Protein AF-A0A2U1W9C6-F1 (afdb_monomer)

Structure (mmCIF, N/CA/C/O backbone):
data_AF-A0A2U1W9C6-F1
#
_entry.id   AF-A0A2U1W9C6-F1
#
loop_
_atom_site.group_PDB
_atom_site.id
_atom_site.type_symbol
_atom_site.label_atom_id
_atom_site.label_alt_id
_atom_site.label_comp_id
_atom_site.label_asym_id
_atom_site.label_entity_id
_atom_site.label_seq_id
_atom_site.pdbx_PDB_ins_code
_atom_site.Cartn_x
_atom_site.Cartn_y
_atom_site.Cartn_z
_atom_site.occupancy
_atom_site.B_iso_or_equiv
_atom_site.auth_seq_id
_atom_site.auth_comp_id
_atom_site.auth_asym_id
_atom_site.auth_atom_id
_atom_site.pdbx_PDB_model_num
ATOM 1 N N . MET A 1 1 ? -11.034 -4.029 11.932 1.00 81.75 1 MET A N 1
ATOM 2 C CA . MET A 1 1 ? -9.725 -3.623 12.489 1.00 81.75 1 MET A CA 1
ATOM 3 C C . MET A 1 1 ? -9.752 -2.126 12.727 1.00 81.75 1 MET A C 1
ATOM 5 O O . MET A 1 1 ? -10.319 -1.441 11.891 1.00 81.75 1 MET A O 1
ATOM 9 N N . ILE A 1 2 ? -9.205 -1.635 13.839 1.00 85.56 2 ILE A N 1
ATOM 10 C CA . ILE A 1 2 ? -9.213 -0.203 14.177 1.00 85.56 2 ILE A CA 1
ATOM 11 C C . ILE A 1 2 ? -7.786 0.336 14.014 1.00 85.56 2 ILE A C 1
ATOM 13 O O . ILE A 1 2 ? -6.863 -0.257 14.565 1.00 85.56 2 ILE A O 1
ATOM 17 N N . LEU A 1 3 ? -7.608 1.419 13.256 1.00 86.44 3 LEU A N 1
ATOM 18 C CA . LEU A 1 3 ? -6.314 2.061 12.995 1.00 86.44 3 LEU A CA 1
ATOM 19 C C . LEU A 1 3 ? -6.384 3.573 13.223 1.00 86.44 3 LEU A C 1
ATOM 21 O O . LEU A 1 3 ? -7.421 4.166 12.928 1.00 86.44 3 LEU A O 1
ATOM 25 N N . PRO A 1 4 ? -5.289 4.221 13.649 1.00 91.00 4 PRO A N 1
ATOM 26 C CA . PRO A 1 4 ? -5.179 5.672 13.577 1.00 91.00 4 PRO A CA 1
ATOM 27 C C . PRO A 1 4 ? -5.296 6.176 12.130 1.00 91.00 4 PRO A C 1
ATOM 29 O O . PRO A 1 4 ? -4.748 5.562 11.210 1.00 91.00 4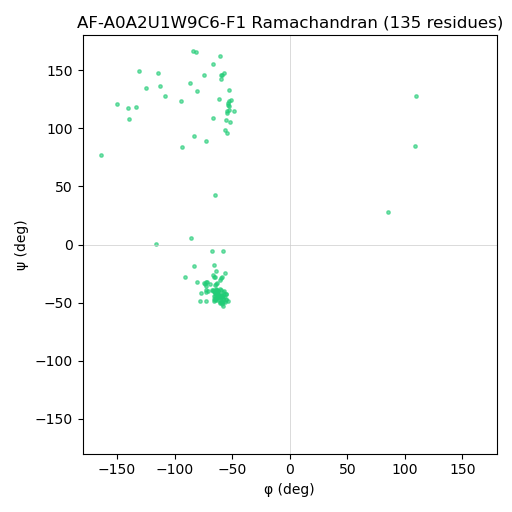 PRO A O 1
ATOM 32 N N . VAL A 1 5 ? -5.958 7.321 11.927 1.00 89.88 5 VAL A N 1
ATOM 33 C CA . VAL A 1 5 ? -6.112 7.955 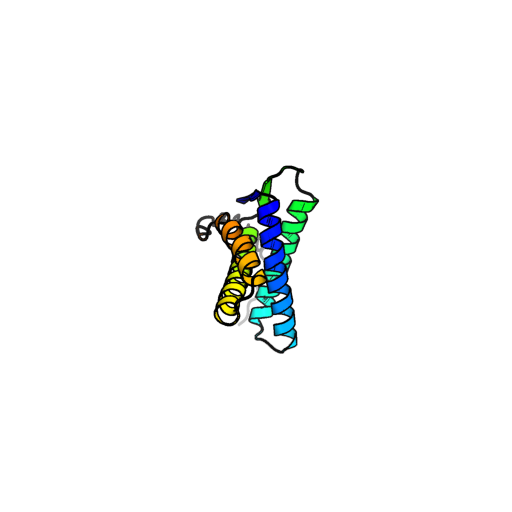10.597 1.00 89.88 5 VAL A CA 1
ATOM 34 C C . VAL A 1 5 ? -4.755 8.206 9.936 1.00 89.88 5 VAL A C 1
ATOM 36 O O . VAL A 1 5 ? -4.587 7.923 8.752 1.00 89.88 5 VAL A O 1
ATOM 39 N N . GLU A 1 6 ? -3.775 8.693 10.699 1.00 91.00 6 GLU A N 1
ATOM 40 C CA . GLU A 1 6 ? -2.420 8.969 10.204 1.00 91.00 6 GLU A CA 1
ATOM 41 C C . GLU A 1 6 ? -1.758 7.700 9.655 1.00 91.00 6 GLU A C 1
ATOM 43 O O . GLU A 1 6 ? -1.262 7.686 8.532 1.00 91.00 6 GLU A O 1
ATOM 48 N N . THR A 1 7 ? -1.852 6.597 10.401 1.00 92.38 7 THR A N 1
ATOM 49 C CA . THR A 1 7 ? -1.310 5.294 9.991 1.00 92.38 7 THR A CA 1
ATOM 50 C C . THR A 1 7 ? -1.963 4.795 8.708 1.00 92.38 7 THR A C 1
ATOM 52 O O . THR A 1 7 ? -1.271 4.344 7.795 1.00 92.38 7 THR A O 1
ATOM 55 N N . LEU A 1 8 ? -3.290 4.902 8.615 1.00 91.81 8 LEU A N 1
ATOM 56 C CA . LEU A 1 8 ? -4.013 4.527 7.406 1.00 91.81 8 LEU A CA 1
ATOM 57 C C . LEU A 1 8 ? -3.629 5.415 6.215 1.00 91.81 8 LEU A C 1
ATOM 59 O O . LEU A 1 8 ? -3.435 4.904 5.119 1.00 91.81 8 LEU A O 1
ATOM 63 N N . THR A 1 9 ? -3.467 6.718 6.434 1.00 92.62 9 THR A N 1
ATOM 64 C CA . THR A 1 9 ? -3.068 7.680 5.395 1.00 92.62 9 THR A CA 1
ATOM 65 C C . THR A 1 9 ? -1.678 7.366 4.849 1.00 92.62 9 THR A C 1
ATOM 67 O O . THR A 1 9 ? -1.481 7.369 3.634 1.00 92.62 9 THR A O 1
ATOM 70 N N . THR A 1 10 ? -0.719 7.045 5.723 1.00 94.81 10 THR A N 1
ATOM 71 C CA . THR A 1 10 ? 0.607 6.575 5.306 1.00 94.81 10 THR A CA 1
ATOM 72 C C . THR A 1 10 ? 0.479 5.318 4.451 1.00 94.81 10 THR A C 1
ATOM 74 O O . THR A 1 10 ? 0.961 5.303 3.324 1.00 94.81 10 THR A O 1
ATOM 77 N N . ILE A 1 11 ? -0.223 4.287 4.929 1.00 94.75 11 ILE A N 1
ATOM 78 C CA . ILE A 1 11 ? -0.378 3.020 4.195 1.00 94.75 11 ILE A CA 1
ATOM 79 C C . ILE A 1 11 ? -1.040 3.239 2.831 1.00 94.75 11 ILE A C 1
ATOM 81 O O . ILE A 1 11 ? -0.552 2.707 1.836 1.00 94.75 11 ILE A O 1
ATOM 85 N N . LEU A 1 12 ? -2.101 4.049 2.766 1.00 94.88 12 LEU A N 1
ATOM 86 C CA . LEU A 1 12 ? -2.790 4.377 1.517 1.00 94.88 12 LEU A CA 1
ATOM 87 C C . LEU A 1 12 ? -1.848 5.016 0.502 1.00 94.88 12 LEU A C 1
ATOM 89 O O . LEU A 1 12 ? -1.786 4.548 -0.629 1.00 94.88 12 LEU A O 1
ATOM 93 N N . ARG A 1 13 ? -1.042 5.997 0.921 1.00 95.19 13 ARG A N 1
ATOM 94 C CA . ARG A 1 13 ? -0.078 6.671 0.041 1.00 95.19 13 ARG A CA 1
ATOM 95 C C . ARG A 1 13 ? 0.874 5.686 -0.643 1.00 95.19 13 ARG A C 1
ATOM 97 O O . ARG A 1 13 ? 1.174 5.832 -1.825 1.00 95.19 13 ARG A O 1
ATOM 104 N N . TYR A 1 14 ? 1.374 4.690 0.088 1.00 95.50 14 TYR A N 1
ATOM 105 C CA . TYR A 1 14 ? 2.303 3.699 -0.465 1.00 95.50 14 TYR A CA 1
ATOM 106 C C . TYR A 1 14 ? 1.589 2.593 -1.252 1.00 95.50 14 TYR A C 1
ATOM 108 O O . TYR A 1 14 ? 2.115 2.124 -2.261 1.00 95.50 14 TYR A O 1
ATOM 116 N N . ALA A 1 15 ? 0.369 2.229 -0.861 1.00 93.69 15 ALA A N 1
ATOM 117 C CA . ALA A 1 15 ? -0.472 1.310 -1.617 1.00 93.69 15 ALA A CA 1
ATOM 118 C C . ALA A 1 15 ? -0.867 1.904 -2.990 1.00 93.69 15 ALA A C 1
ATOM 120 O O . ALA A 1 15 ? -0.789 1.220 -4.005 1.00 93.69 15 ALA A O 1
ATOM 121 N N . GLU A 1 16 ? -1.187 3.198 -3.063 1.00 94.12 16 GLU A N 1
ATOM 122 C CA . GLU A 1 16 ? -1.476 3.913 -4.319 1.00 94.12 16 GLU A CA 1
ATOM 123 C C . GLU A 1 16 ? -0.266 3.975 -5.268 1.00 94.12 16 GLU A C 1
ATOM 125 O O . GLU A 1 16 ? -0.418 3.897 -6.493 1.00 94.12 16 GLU A O 1
ATOM 130 N N . ARG A 1 17 ? 0.955 4.064 -4.721 1.00 95.00 17 ARG A N 1
ATOM 131 C CA . ARG A 1 17 ? 2.192 3.967 -5.514 1.00 95.00 17 ARG A CA 1
ATOM 132 C C . ARG A 1 17 ? 2.357 2.581 -6.132 1.00 95.00 17 ARG A C 1
ATOM 134 O O . ARG A 1 17 ? 2.731 2.492 -7.301 1.00 95.00 17 ARG A O 1
ATOM 141 N N . GLU A 1 18 ? 2.063 1.517 -5.382 1.00 93.88 18 GLU A N 1
ATOM 142 C CA . GLU A 1 18 ? 2.074 0.154 -5.930 1.00 93.88 18 GLU A CA 1
ATOM 143 C C . GLU A 1 18 ? 1.004 -0.017 -7.004 1.00 93.88 18 GLU A C 1
ATOM 145 O O . GLU A 1 18 ? 1.323 -0.511 -8.080 1.00 93.88 18 GLU A O 1
ATOM 150 N N . HIS A 1 19 ? -0.211 0.492 -6.788 1.00 93.81 19 HIS A N 1
ATOM 151 C CA . HIS A 1 19 ? -1.259 0.475 -7.809 1.00 93.81 19 HIS A CA 1
ATOM 152 C C . HIS A 1 19 ? -0.808 1.155 -9.107 1.00 93.81 19 HIS A C 1
ATOM 154 O O . HIS A 1 19 ? -0.915 0.577 -10.185 1.00 93.81 19 HIS A O 1
ATOM 160 N N . SER A 1 20 ? -0.250 2.365 -9.006 1.00 93.44 20 SER A N 1
ATOM 161 C CA . SER A 1 20 ? 0.233 3.116 -10.172 1.00 93.44 20 SER A CA 1
ATOM 162 C C . SER A 1 20 ? 1.294 2.333 -10.948 1.00 93.44 20 SER A C 1
ATOM 164 O O . SER A 1 20 ? 1.252 2.281 -12.174 1.00 93.44 20 SER A O 1
ATOM 166 N N . ARG A 1 21 ? 2.209 1.651 -10.245 1.00 92.12 21 ARG A N 1
ATOM 167 C CA . ARG A 1 21 ? 3.187 0.769 -10.893 1.00 92.12 21 ARG A CA 1
ATOM 168 C C . ARG A 1 21 ? 2.540 -0.437 -11.548 1.00 92.12 21 ARG A C 1
ATOM 170 O O . ARG A 1 21 ? 2.922 -0.765 -12.662 1.00 92.12 21 ARG A O 1
ATOM 177 N N . MET A 1 22 ? 1.592 -1.097 -10.888 1.00 91.69 22 MET A N 1
ATOM 178 C CA . MET A 1 22 ? 0.890 -2.238 -11.478 1.00 91.69 22 MET A CA 1
ATOM 179 C C . MET A 1 22 ? 0.218 -1.859 -12.792 1.00 91.69 22 MET A C 1
ATOM 181 O O . MET A 1 22 ? 0.349 -2.594 -13.766 1.00 91.69 22 MET A O 1
ATOM 185 N N . VAL A 1 23 ? -0.418 -0.686 -12.842 1.00 91.69 23 VAL A N 1
ATOM 186 C CA . VAL A 1 23 ? -1.004 -0.144 -14.073 1.00 91.69 23 VAL A CA 1
ATOM 187 C C . VAL A 1 23 ? 0.066 0.038 -15.147 1.00 91.69 23 VAL A C 1
ATOM 189 O O . VAL A 1 23 ? -0.091 -0.493 -16.240 1.00 91.69 23 VAL A O 1
ATOM 192 N N . THR A 1 24 ? 1.199 0.673 -14.829 1.00 93.44 24 THR A N 1
ATOM 193 C CA . THR A 1 24 ? 2.317 0.794 -15.783 1.00 93.44 24 THR A CA 1
ATOM 194 C C . THR A 1 24 ? 2.813 -0.569 -16.271 1.00 93.44 24 THR A C 1
ATOM 196 O O . THR A 1 24 ? 3.118 -0.739 -17.444 1.00 93.44 24 THR A O 1
ATOM 199 N N . TRP A 1 25 ? 2.899 -1.571 -15.397 1.00 91.00 25 TRP A N 1
ATOM 200 C CA . TRP A 1 25 ? 3.361 -2.905 -15.782 1.00 91.00 25 TRP A CA 1
ATOM 201 C C . TRP A 1 25 ? 2.362 -3.590 -16.718 1.00 91.00 25 TRP A C 1
ATOM 203 O O . TRP A 1 25 ? 2.775 -4.221 -17.688 1.00 91.00 25 TRP A O 1
ATOM 213 N N . LEU A 1 26 ? 1.061 -3.428 -16.473 1.00 92.25 26 LEU A N 1
ATOM 214 C CA . LEU A 1 26 ? 0.005 -3.913 -17.363 1.00 92.25 26 LEU A CA 1
ATOM 215 C C . LEU A 1 26 ? 0.061 -3.235 -18.735 1.00 92.25 26 LEU A C 1
ATOM 217 O O . LEU A 1 26 ? -0.037 -3.920 -19.750 1.00 92.25 26 LEU A O 1
ATOM 221 N N . GLU A 1 27 ? 0.294 -1.922 -18.779 1.00 93.69 27 GLU A N 1
ATOM 222 C CA . GLU A 1 27 ? 0.500 -1.175 -20.029 1.00 93.69 27 GLU A CA 1
ATOM 223 C C . GLU A 1 27 ? 1.720 -1.684 -20.817 1.00 93.69 27 GLU A C 1
ATOM 225 O O . GLU A 1 27 ? 1.718 -1.665 -22.046 1.00 93.69 27 GLU A O 1
ATOM 230 N N . LEU A 1 28 ? 2.740 -2.195 -20.120 1.00 95.19 28 LEU A N 1
ATOM 231 C CA . LEU A 1 28 ? 3.933 -2.811 -20.708 1.00 95.19 28 LEU A CA 1
ATOM 232 C C . LEU A 1 28 ? 3.762 -4.307 -21.044 1.00 95.19 28 LEU A C 1
ATOM 234 O O . LEU A 1 28 ? 4.726 -4.948 -21.463 1.00 95.19 28 LEU A O 1
ATOM 238 N N . GLY A 1 29 ? 2.561 -4.871 -20.885 1.00 92.44 29 GLY A N 1
ATOM 239 C CA . GLY A 1 29 ? 2.261 -6.263 -21.232 1.00 92.44 29 GLY A CA 1
ATOM 240 C C . GLY A 1 29 ? 2.597 -7.281 -20.140 1.00 92.44 29 GLY A C 1
ATOM 241 O O . GLY A 1 29 ? 2.899 -8.435 -20.450 1.00 92.44 29 GLY A O 1
ATOM 242 N N . ALA A 1 30 ? 2.571 -6.879 -18.865 1.00 90.56 30 ALA A N 1
ATOM 243 C CA . ALA A 1 30 ? 2.699 -7.812 -17.748 1.00 90.56 30 ALA A CA 1
ATOM 244 C C . ALA A 1 30 ? 1.577 -8.865 -17.727 1.00 90.56 30 ALA A C 1
ATOM 246 O O . ALA A 1 30 ? 0.515 -8.713 -18.331 1.00 90.56 30 ALA A O 1
ATOM 247 N N . HIS A 1 31 ? 1.829 -9.948 -16.991 1.00 90.88 31 HIS A N 1
ATOM 248 C CA . HIS A 1 31 ? 0.902 -11.067 -16.844 1.00 90.88 31 HIS A CA 1
ATOM 249 C C . HIS A 1 31 ? -0.455 -10.632 -16.260 1.00 90.88 31 HIS A C 1
ATOM 251 O O . HIS A 1 31 ? -0.512 -9.780 -15.372 1.00 90.88 31 HIS A O 1
ATOM 257 N N . GLU A 1 32 ? -1.540 -11.282 -16.690 1.00 86.19 32 GLU A N 1
ATOM 258 C CA . GLU A 1 32 ? -2.928 -10.948 -16.320 1.00 86.19 32 GLU A CA 1
ATOM 259 C C . GLU A 1 32 ? -3.205 -10.947 -14.808 1.00 86.19 32 GLU A C 1
ATOM 261 O O . GLU A 1 32 ? -4.083 -10.234 -14.331 1.00 86.19 32 GLU A O 1
ATOM 266 N N . SER A 1 33 ? -2.413 -11.682 -14.025 1.00 86.00 33 SER A N 1
ATOM 267 C CA . SER A 1 33 ? -2.504 -11.683 -12.559 1.00 86.00 33 SER A CA 1
ATOM 268 C C . SER A 1 33 ? -2.299 -10.292 -11.948 1.00 86.00 33 SER A C 1
ATOM 270 O O . SER A 1 33 ? -2.881 -9.995 -10.910 1.00 86.00 33 SER A O 1
ATOM 272 N N . TYR A 1 34 ? -1.538 -9.410 -12.608 1.00 85.19 34 TYR A N 1
ATOM 273 C CA . TYR A 1 34 ? -1.392 -8.015 -12.182 1.00 85.19 34 TYR A CA 1
ATOM 274 C C . TYR A 1 34 ? -2.700 -7.221 -12.322 1.00 85.19 34 TYR A C 1
ATOM 276 O O . TYR A 1 34 ? -2.902 -6.266 -11.578 1.00 85.19 34 TYR A O 1
ATOM 284 N N . ALA A 1 35 ? -3.599 -7.604 -13.237 1.00 87.88 35 ALA A N 1
ATOM 285 C CA . ALA A 1 35 ? -4.882 -6.929 -13.429 1.00 87.88 35 ALA A CA 1
ATOM 286 C C . ALA A 1 35 ? -5.849 -7.242 -12.282 1.00 87.88 35 ALA A C 1
ATOM 288 O O . ALA A 1 35 ? -6.542 -6.345 -11.795 1.00 87.88 35 ALA A O 1
ATOM 289 N N . GLN A 1 36 ? -5.851 -8.493 -11.811 1.00 91.12 36 GLN A N 1
ATOM 290 C CA . GLN A 1 36 ? -6.611 -8.881 -10.625 1.00 91.12 36 GLN A CA 1
ATOM 291 C C . GLN A 1 36 ? -6.061 -8.184 -9.376 1.00 91.12 36 GLN A C 1
ATOM 293 O O . GLN A 1 36 ? -6.824 -7.537 -8.663 1.00 91.12 36 GLN A O 1
ATOM 298 N N . ASP A 1 37 ? -4.741 -8.219 -9.170 1.00 91.75 37 ASP A N 1
ATOM 299 C CA . ASP A 1 37 ? -4.096 -7.536 -8.046 1.00 91.75 37 ASP A CA 1
ATOM 300 C C . ASP A 1 37 ? -4.399 -6.024 -8.036 1.00 91.75 37 ASP A C 1
ATOM 302 O O . ASP A 1 37 ? -4.746 -5.463 -6.994 1.00 91.75 37 ASP A O 1
ATOM 306 N N . ALA A 1 38 ? -4.311 -5.358 -9.195 1.00 91.81 38 ALA A N 1
ATOM 307 C CA . ALA A 1 38 ? -4.624 -3.936 -9.326 1.00 91.81 38 ALA A CA 1
ATOM 308 C C . ALA A 1 38 ? -6.100 -3.648 -9.005 1.00 91.81 38 ALA A C 1
ATOM 310 O O . ALA A 1 38 ? -6.409 -2.669 -8.321 1.00 91.81 38 ALA A O 1
ATOM 311 N N . THR A 1 39 ? -7.006 -4.530 -9.436 1.00 93.81 39 THR A N 1
ATOM 312 C CA . THR A 1 39 ? -8.441 -4.431 -9.140 1.00 93.81 39 THR A CA 1
ATOM 313 C C . THR A 1 39 ? -8.715 -4.586 -7.642 1.00 93.81 39 THR A C 1
ATOM 315 O O . THR A 1 39 ? -9.428 -3.776 -7.047 1.00 93.81 39 THR A O 1
ATOM 318 N N . ASP A 1 40 ? -8.115 -5.582 -6.995 1.00 92.62 40 ASP A N 1
ATOM 319 C CA . ASP A 1 40 ? -8.288 -5.805 -5.558 1.00 92.62 40 ASP A CA 1
ATOM 320 C C . ASP A 1 40 ? -7.727 -4.635 -4.739 1.00 92.62 40 ASP A C 1
ATOM 322 O O . ASP A 1 40 ? -8.343 -4.179 -3.767 1.00 92.62 40 ASP A O 1
ATOM 326 N N . LEU A 1 41 ? -6.588 -4.091 -5.170 1.00 94.81 41 LEU A N 1
ATOM 327 C CA . LEU A 1 41 ? -5.967 -2.926 -4.561 1.00 94.81 41 LEU A CA 1
ATOM 328 C C . LEU A 1 41 ? -6.828 -1.663 -4.703 1.00 94.81 41 LEU A C 1
ATOM 330 O O . LEU A 1 41 ? -7.063 -0.985 -3.701 1.00 94.81 41 LEU A O 1
ATOM 334 N N . VAL A 1 42 ? -7.353 -1.350 -5.894 1.00 95.56 42 VAL A N 1
ATOM 335 C CA . VAL A 1 42 ? -8.176 -0.140 -6.081 1.00 95.56 42 VAL A CA 1
ATOM 336 C C . VAL A 1 42 ? -9.483 -0.208 -5.290 1.00 95.56 42 VAL A C 1
ATOM 338 O O . VAL A 1 42 ? -9.924 0.801 -4.729 1.00 95.56 42 VAL A O 1
ATOM 341 N N . VAL A 1 43 ? -10.080 -1.399 -5.162 1.00 95.62 43 VAL A N 1
ATOM 342 C CA . VAL A 1 43 ? -11.257 -1.617 -4.309 1.00 95.62 43 VAL A CA 1
ATOM 343 C C . VAL A 1 43 ? -10.910 -1.346 -2.845 1.00 95.62 43 VAL A C 1
ATOM 345 O O . VAL A 1 43 ? -11.650 -0.628 -2.165 1.00 95.62 43 VAL A O 1
ATOM 348 N N . ALA A 1 44 ? -9.777 -1.861 -2.360 1.00 94.38 44 ALA A N 1
ATOM 349 C CA . ALA A 1 44 ? -9.348 -1.660 -0.981 1.00 94.38 44 ALA A CA 1
ATOM 350 C C . ALA A 1 44 ? -9.032 -0.185 -0.668 1.00 94.38 44 ALA A C 1
ATOM 352 O O . ALA A 1 44 ? -9.491 0.331 0.355 1.00 94.38 44 ALA A O 1
ATOM 353 N N . VAL A 1 45 ? -8.322 0.509 -1.567 1.00 95.06 45 VAL A N 1
ATOM 354 C CA . VAL A 1 45 ? -8.049 1.955 -1.468 1.00 95.06 45 VAL A CA 1
ATOM 355 C C . VAL A 1 45 ? -9.360 2.735 -1.421 1.00 95.06 45 VAL A C 1
ATOM 357 O O . VAL A 1 45 ? -9.579 3.519 -0.502 1.00 95.06 45 VAL A O 1
ATOM 360 N N . THR A 1 46 ? -10.286 2.463 -2.343 1.00 94.31 46 THR A N 1
ATOM 361 C CA . THR A 1 46 ? -11.582 3.156 -2.402 1.00 94.31 46 THR A CA 1
ATOM 362 C C . THR A 1 46 ? -12.377 2.995 -1.106 1.00 94.31 46 THR A C 1
ATOM 364 O O . THR A 1 46 ? -12.946 3.963 -0.596 1.00 94.31 46 THR A O 1
ATOM 367 N N . GLN A 1 47 ? -12.422 1.781 -0.552 1.00 92.94 47 GLN A N 1
ATOM 368 C CA . GLN A 1 47 ? -13.118 1.513 0.706 1.00 92.94 47 GLN A CA 1
ATOM 369 C C . GLN A 1 47 ? -12.481 2.261 1.879 1.00 92.94 47 GLN A C 1
ATOM 371 O O . GLN A 1 47 ? -13.193 2.910 2.642 1.00 92.94 47 GLN A O 1
ATOM 376 N N . ALA A 1 48 ? -11.156 2.214 2.003 1.00 90.94 48 ALA A N 1
ATOM 377 C CA . ALA A 1 48 ? -10.444 2.885 3.082 1.00 90.94 48 ALA A CA 1
ATOM 378 C C . ALA A 1 48 ? -10.528 4.416 2.989 1.00 90.94 48 ALA A C 1
ATOM 380 O O . ALA A 1 48 ? -10.773 5.067 4.004 1.00 90.94 48 ALA A O 1
ATOM 381 N N . THR A 1 49 ? -10.431 4.991 1.789 1.00 91.62 49 THR A N 1
ATOM 382 C CA . THR A 1 49 ? -10.633 6.430 1.570 1.00 91.62 49 THR A CA 1
ATOM 383 C C . THR A 1 49 ? -12.048 6.846 1.958 1.00 91.62 49 THR A C 1
ATOM 385 O O . THR A 1 49 ? -12.218 7.810 2.700 1.00 91.62 49 THR A O 1
ATOM 388 N N . ARG A 1 50 ? -13.078 6.078 1.570 1.00 89.69 50 ARG A N 1
ATOM 389 C CA . ARG A 1 50 ? -14.458 6.334 2.022 1.00 89.69 50 ARG A CA 1
ATOM 390 C C . ARG A 1 50 ? -14.592 6.270 3.541 1.00 89.69 50 ARG A C 1
ATOM 392 O O . ARG A 1 50 ? -15.307 7.093 4.107 1.00 89.69 50 ARG A O 1
ATOM 399 N N . SER A 1 51 ? -13.911 5.333 4.201 1.00 86.94 51 SER A N 1
ATOM 400 C CA . SER A 1 51 ? -13.899 5.252 5.664 1.00 86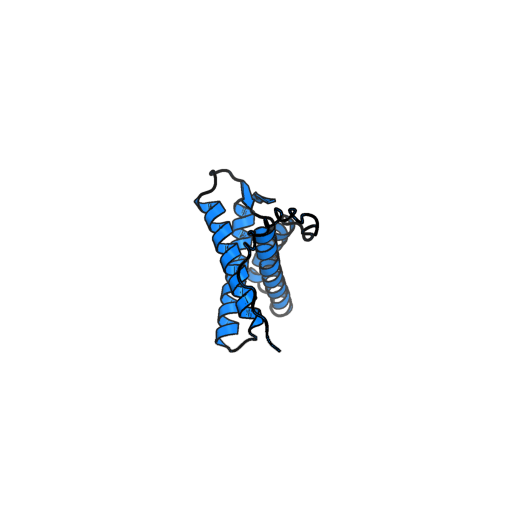.94 51 SER A CA 1
ATOM 401 C C . SER A 1 51 ? -13.267 6.483 6.318 1.00 86.94 51 SER A C 1
ATOM 403 O O . SER A 1 51 ? -13.733 6.879 7.380 1.00 86.94 51 SER A O 1
ATOM 405 N N . ILE A 1 52 ? -12.270 7.116 5.691 1.00 85.12 52 ILE A N 1
ATOM 406 C CA . ILE A 1 52 ? -11.695 8.387 6.160 1.00 85.12 52 ILE A CA 1
ATOM 407 C C . ILE A 1 52 ? -12.666 9.548 5.914 1.00 85.12 52 ILE A C 1
ATOM 409 O O . ILE A 1 52 ? -12.923 10.335 6.819 1.00 85.12 52 ILE A O 1
ATOM 413 N N . THR A 1 53 ? -13.217 9.664 4.703 1.00 84.75 53 THR A N 1
ATOM 414 C CA . THR A 1 53 ? -14.033 10.822 4.299 1.00 84.75 53 THR A CA 1
ATOM 415 C C . THR A 1 53 ? -15.414 10.848 4.955 1.00 84.75 53 THR A C 1
ATOM 417 O O . THR A 1 53 ? -15.931 11.921 5.254 1.00 84.75 53 THR A O 1
ATOM 420 N N . HIS A 1 54 ? -16.029 9.682 5.162 1.00 79.06 54 HIS A N 1
ATOM 421 C CA . HIS A 1 54 ? -17.405 9.558 5.658 1.00 79.06 54 HIS A CA 1
ATOM 422 C C . HIS A 1 54 ? -17.503 8.876 7.027 1.00 79.06 54 HIS A C 1
ATOM 424 O O . HIS A 1 54 ? -18.607 8.690 7.542 1.00 79.06 54 HIS A O 1
ATOM 430 N N . GLY A 1 55 ? -16.374 8.476 7.616 1.00 69.50 55 GLY A N 1
ATOM 431 C CA . GLY A 1 55 ? -16.340 7.942 8.972 1.00 69.50 55 GLY A CA 1
ATOM 432 C C . GLY A 1 55 ? -16.712 9.002 10.008 1.00 69.50 55 GLY A C 1
ATOM 433 O O . GLY A 1 55 ? -16.540 10.200 9.789 1.00 69.50 55 GLY A O 1
ATOM 434 N N . SER A 1 56 ? -17.206 8.563 11.169 1.00 60.44 56 SER A N 1
ATOM 435 C CA . SER A 1 56 ? -17.315 9.434 12.344 1.00 60.44 56 SER A CA 1
ATOM 436 C C . SER A 1 56 ? -15.941 10.056 12.601 1.00 60.44 56 SER A C 1
ATOM 438 O O . SER A 1 56 ? -14.993 9.291 12.760 1.00 60.44 56 SER A O 1
ATOM 440 N N . GLY A 1 57 ? -15.834 11.391 12.603 1.00 59.97 57 GLY A N 1
ATOM 441 C CA . GLY A 1 57 ? -14.585 12.177 12.581 1.00 59.97 57 GLY A CA 1
ATOM 442 C C . GLY A 1 57 ? -13.660 12.052 13.802 1.00 59.97 57 GLY A C 1
ATOM 443 O O . GLY A 1 57 ? -13.150 13.050 14.300 1.00 59.97 57 GLY A O 1
ATOM 444 N N . GLY A 1 58 ? -13.465 10.841 14.316 1.00 68.50 58 GLY A N 1
ATOM 445 C CA . GLY A 1 58 ? -12.487 10.508 15.336 1.00 68.50 58 GLY A CA 1
ATOM 446 C C . GLY A 1 58 ? -11.107 10.242 14.740 1.00 68.5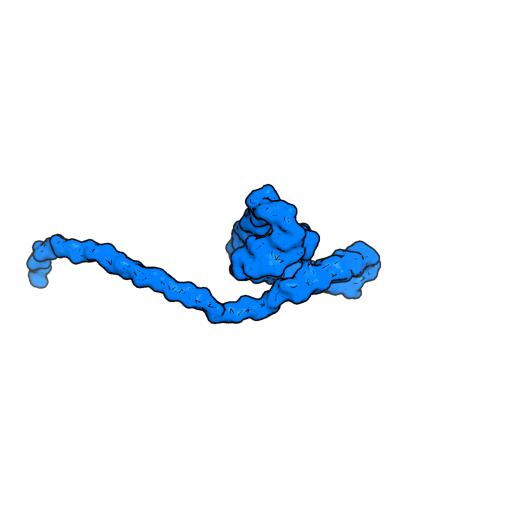0 58 GLY A C 1
ATOM 447 O O . GLY A 1 58 ? -10.940 10.011 13.545 1.00 68.50 58 GLY A O 1
ATOM 448 N N . SER A 1 59 ? -10.103 10.213 15.611 1.00 81.12 59 SER A N 1
ATOM 449 C CA . SER A 1 59 ? -8.711 9.888 15.271 1.00 81.12 59 SER A CA 1
ATOM 450 C C . SER A 1 59 ? -8.491 8.428 14.849 1.00 81.12 59 SER A C 1
ATOM 452 O O . SER A 1 59 ? -7.386 8.078 14.432 1.00 81.12 59 SER A O 1
ATOM 454 N N . MET A 1 60 ? -9.525 7.583 14.936 1.00 86.62 60 MET A N 1
ATOM 455 C CA . MET A 1 60 ? -9.475 6.144 14.687 1.00 86.62 60 MET A CA 1
ATOM 456 C C . MET A 1 60 ? -10.508 5.732 13.631 1.00 86.62 60 MET A C 1
ATOM 458 O O . MET A 1 60 ? -11.679 6.096 13.725 1.00 86.62 60 MET A O 1
ATOM 462 N N . ILE A 1 61 ? -10.090 4.906 12.673 1.00 86.44 61 ILE A N 1
ATOM 463 C CA . ILE A 1 61 ? -10.918 4.370 11.590 1.00 86.44 61 ILE A CA 1
ATOM 464 C C . ILE A 1 61 ? -11.085 2.868 11.761 1.00 86.44 61 ILE A C 1
ATOM 466 O O . ILE A 1 61 ? -10.120 2.145 12.011 1.00 86.44 61 ILE A O 1
ATOM 470 N N . THR A 1 62 ? -12.312 2.388 11.568 1.00 86.75 62 THR A N 1
ATOM 471 C CA . THR A 1 62 ? -12.589 0.953 11.480 1.00 86.75 62 THR A CA 1
ATOM 472 C C . THR A 1 62 ? -12.602 0.513 10.020 1.00 86.75 62 THR A C 1
ATOM 474 O O . THR A 1 62 ? -13.382 1.030 9.226 1.00 86.75 62 THR A O 1
ATOM 477 N N . LEU A 1 63 ? -11.769 -0.471 9.679 1.00 87.19 63 LEU A N 1
ATOM 478 C CA . LEU A 1 63 ? -11.709 -1.099 8.358 1.00 87.19 63 LEU A CA 1
ATOM 479 C C . LEU A 1 63 ? -12.129 -2.574 8.409 1.00 87.19 63 LEU A C 1
ATOM 481 O O . LEU A 1 63 ? -11.826 -3.262 9.399 1.00 87.19 63 LEU A O 1
ATOM 485 N N . PRO A 1 64 ? -12.751 -3.103 7.341 1.00 89.44 64 PRO A N 1
ATOM 486 C CA . PRO A 1 64 ? -12.902 -4.541 7.157 1.00 89.44 64 PRO A CA 1
ATOM 487 C C . PRO A 1 64 ? -11.540 -5.251 7.160 1.00 89.44 64 PRO A C 1
ATOM 489 O O . PRO A 1 64 ? -10.530 -4.695 6.724 1.00 89.44 64 PRO A O 1
ATOM 492 N N . ALA A 1 65 ? -11.505 -6.490 7.657 1.00 86.94 65 ALA A N 1
ATOM 493 C CA . ALA A 1 65 ? -10.259 -7.249 7.794 1.00 86.94 65 ALA A CA 1
ATOM 494 C C . ALA A 1 65 ? -9.574 -7.496 6.439 1.00 86.94 65 ALA A C 1
ATOM 496 O O . ALA A 1 65 ? -8.365 -7.315 6.328 1.00 86.94 65 ALA A O 1
ATOM 497 N N . LEU A 1 66 ? -10.351 -7.842 5.407 1.00 89.12 66 LEU A N 1
ATOM 498 C CA . LEU A 1 66 ? -9.826 -8.064 4.061 1.00 89.12 66 LEU A CA 1
ATOM 499 C C . LEU A 1 66 ? -9.213 -6.783 3.480 1.00 89.12 66 LEU A C 1
ATOM 501 O O . LEU A 1 66 ? -8.065 -6.810 3.064 1.00 89.12 66 LEU A O 1
ATOM 505 N N . THR A 1 67 ? -9.916 -5.647 3.559 1.00 92.25 67 THR A N 1
ATOM 506 C CA . THR A 1 67 ? -9.413 -4.329 3.126 1.00 92.25 67 THR A CA 1
ATOM 507 C C . THR A 1 67 ? -8.074 -3.996 3.781 1.00 92.25 67 THR A C 1
ATOM 509 O O . THR A 1 67 ? -7.114 -3.632 3.108 1.00 92.25 67 THR A O 1
ATOM 512 N N . ALA A 1 68 ? -7.991 -4.166 5.102 1.00 91.00 68 ALA A N 1
ATOM 513 C CA . ALA A 1 68 ? -6.771 -3.942 5.866 1.00 91.00 68 ALA A CA 1
ATOM 514 C C . ALA A 1 68 ? -5.606 -4.836 5.410 1.00 91.00 68 ALA A C 1
ATOM 516 O O . ALA A 1 68 ? -4.476 -4.367 5.283 1.00 91.00 68 ALA A O 1
ATOM 517 N N . ALA A 1 69 ? -5.874 -6.116 5.160 1.00 91.06 69 ALA A N 1
ATOM 518 C CA . ALA A 1 69 ? -4.859 -7.061 4.720 1.00 91.06 69 ALA A CA 1
ATOM 519 C C . ALA A 1 69 ? -4.393 -6.806 3.286 1.00 91.06 69 ALA A C 1
ATOM 521 O O . ALA A 1 69 ? -3.195 -6.879 3.028 1.00 91.06 69 ALA A O 1
ATOM 522 N N . THR A 1 70 ? -5.307 -6.457 2.379 1.00 93.31 70 THR A N 1
ATOM 523 C CA . THR A 1 70 ? -4.977 -6.079 1.002 1.00 93.31 70 THR A CA 1
ATOM 524 C C . THR A 1 70 ? -4.072 -4.850 0.989 1.00 93.31 70 THR A C 1
ATOM 526 O O . THR A 1 70 ? -3.003 -4.878 0.383 1.00 93.31 70 THR A O 1
ATOM 529 N N . LEU A 1 71 ? -4.437 -3.798 1.732 1.00 94.44 71 LEU A N 1
ATOM 530 C CA . LEU A 1 71 ? -3.610 -2.595 1.856 1.00 94.44 71 LEU A CA 1
ATOM 531 C C . LEU A 1 71 ? -2.231 -2.909 2.429 1.00 94.44 71 LEU A C 1
ATOM 533 O O . LEU A 1 71 ? -1.229 -2.432 1.901 1.00 94.44 71 LEU A O 1
ATOM 537 N N . ARG A 1 72 ? -2.169 -3.743 3.473 1.00 93.25 72 ARG A N 1
ATOM 538 C CA . ARG A 1 72 ? -0.895 -4.200 4.021 1.00 93.25 72 ARG A CA 1
ATOM 539 C C . ARG A 1 72 ? -0.060 -4.921 2.969 1.00 93.25 72 ARG A C 1
ATOM 541 O O . ARG A 1 72 ? 1.102 -4.581 2.823 1.00 9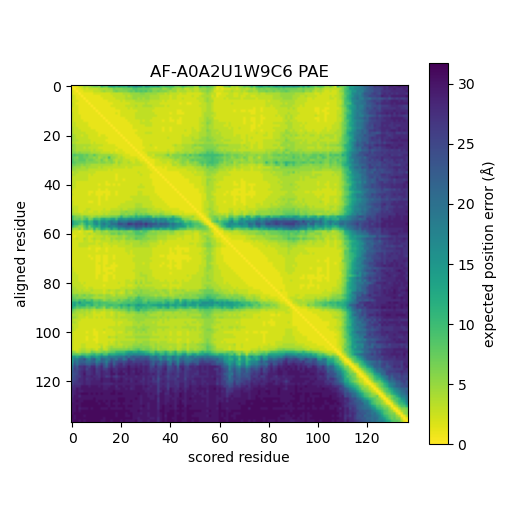3.25 72 ARG A O 1
ATOM 548 N N . TYR A 1 73 ? -0.624 -5.904 2.273 1.00 93.06 73 TYR A N 1
ATOM 549 C CA . TYR A 1 73 ? 0.101 -6.727 1.306 1.00 93.06 73 TYR A CA 1
ATOM 550 C C . TYR A 1 73 ? 0.785 -5.872 0.230 1.00 93.06 73 TYR A C 1
ATOM 552 O O . TYR A 1 73 ? 1.981 -6.024 -0.021 1.00 93.06 73 TYR A O 1
ATOM 560 N N . PHE A 1 74 ? 0.059 -4.920 -0.359 1.00 94.56 74 PHE A N 1
ATOM 561 C CA . PHE A 1 74 ? 0.611 -4.057 -1.406 1.00 94.56 74 PHE A CA 1
ATOM 562 C C . PHE A 1 74 ? 1.561 -2.986 -0.869 1.00 94.56 74 PHE A C 1
ATOM 564 O O . PHE A 1 74 ? 2.561 -2.666 -1.511 1.00 94.56 74 PHE A O 1
ATOM 571 N N . ALA A 1 75 ? 1.317 -2.474 0.334 1.00 94.12 75 ALA A N 1
ATOM 572 C CA . ALA A 1 75 ? 2.251 -1.562 0.979 1.00 94.12 75 ALA A CA 1
ATOM 573 C C . ALA A 1 75 ? 3.537 -2.277 1.460 1.00 94.12 75 ALA A C 1
ATOM 575 O O . ALA A 1 75 ? 4.613 -1.694 1.370 1.00 94.12 75 ALA A O 1
ATOM 576 N N . ASP A 1 76 ? 3.476 -3.549 1.876 1.00 94.25 76 ASP A N 1
ATOM 577 C CA . ASP A 1 76 ? 4.652 -4.394 2.152 1.00 94.25 76 ASP A CA 1
ATOM 578 C C . ASP A 1 76 ? 5.474 -4.627 0.863 1.00 94.25 76 ASP A C 1
ATOM 580 O O . ASP A 1 76 ? 6.705 -4.583 0.901 1.00 94.25 76 ASP A O 1
ATOM 584 N N . ARG A 1 77 ? 4.825 -4.802 -0.302 1.00 93.69 77 ARG A N 1
ATOM 585 C CA . ARG A 1 77 ? 5.515 -4.859 -1.611 1.00 93.69 77 ARG A CA 1
ATOM 586 C C . ARG A 1 77 ? 6.227 -3.550 -1.941 1.00 93.69 77 ARG A C 1
ATOM 588 O O . ARG A 1 77 ? 7.371 -3.573 -2.397 1.00 93.69 77 ARG A O 1
ATOM 595 N N . GLU A 1 78 ? 5.589 -2.413 -1.670 1.00 95.31 78 GLU A N 1
ATOM 596 C CA . GLU A 1 78 ? 6.233 -1.111 -1.852 1.00 95.31 78 GLU A CA 1
ATOM 597 C C . GLU A 1 78 ? 7.419 -0.917 -0.897 1.00 95.31 78 GLU A C 1
ATOM 599 O O . GLU A 1 78 ? 8.486 -0.471 -1.318 1.00 95.31 78 GLU A O 1
ATOM 604 N N . LEU A 1 79 ? 7.286 -1.332 0.366 1.00 94.75 79 LEU A N 1
ATOM 605 C CA . LEU A 1 79 ? 8.396 -1.329 1.316 1.00 94.75 79 LEU A CA 1
ATOM 606 C C . LEU A 1 79 ? 9.563 -2.190 0.815 1.00 94.75 79 LEU A C 1
ATOM 608 O O . LEU A 1 79 ? 10.710 -1.752 0.868 1.00 94.75 79 LEU A O 1
ATOM 612 N N . ALA A 1 80 ? 9.287 -3.391 0.299 1.00 93.94 80 ALA A N 1
ATOM 613 C CA . ALA A 1 80 ? 10.314 -4.274 -0.248 1.00 93.94 80 ALA A CA 1
ATOM 614 C C . ALA A 1 80 ? 11.055 -3.633 -1.432 1.00 93.94 80 ALA A C 1
ATOM 616 O O . ALA A 1 80 ? 12.275 -3.761 -1.530 1.00 93.94 80 ALA A O 1
ATOM 617 N N . ARG A 1 81 ? 10.350 -2.888 -2.294 1.00 93.75 81 ARG A N 1
ATOM 618 C CA . ARG A 1 81 ? 10.975 -2.120 -3.379 1.00 93.75 81 ARG A CA 1
ATOM 619 C C . ARG A 1 81 ? 11.853 -0.990 -2.843 1.00 93.75 81 ARG A C 1
ATOM 621 O O . ARG A 1 81 ? 12.975 -0.843 -3.314 1.00 93.75 81 ARG A O 1
ATOM 628 N N . ILE A 1 82 ? 11.363 -0.203 -1.883 1.00 94.38 82 ILE A N 1
ATOM 629 C CA . ILE A 1 82 ? 12.123 0.900 -1.269 1.00 94.38 82 ILE A CA 1
ATOM 630 C C . ILE A 1 82 ? 13.415 0.366 -0.642 1.00 94.38 82 ILE A C 1
ATOM 632 O O . ILE A 1 82 ? 14.491 0.874 -0.947 1.00 94.38 82 ILE A O 1
ATOM 636 N N . VAL A 1 83 ? 13.313 -0.700 0.159 1.00 93.69 83 VAL A N 1
ATOM 637 C CA . VAL A 1 83 ? 14.459 -1.378 0.787 1.00 93.69 83 VAL A CA 1
ATOM 638 C C . VAL A 1 83 ? 15.401 -1.965 -0.264 1.00 93.69 83 VAL A C 1
ATOM 640 O O . VAL A 1 83 ? 16.615 -1.893 -0.118 1.00 93.69 83 VAL A O 1
ATOM 643 N N . GLY A 1 84 ? 14.858 -2.548 -1.334 1.00 92.94 84 GLY A N 1
ATOM 644 C CA . GLY A 1 84 ? 15.661 -3.052 -2.441 1.00 92.94 84 GLY A CA 1
ATOM 645 C C . GLY A 1 84 ? 16.471 -1.934 -3.091 1.00 92.94 84 GLY A C 1
ATOM 646 O O . GLY A 1 84 ? 17.678 -2.064 -3.234 1.00 92.94 84 GLY A O 1
ATOM 647 N N . LEU A 1 85 ? 15.838 -0.813 -3.438 1.00 91.38 85 LEU A N 1
ATOM 648 C CA . LEU A 1 85 ? 16.516 0.318 -4.076 1.00 91.38 85 LEU A CA 1
ATOM 649 C C . LEU A 1 85 ? 17.533 1.002 -3.164 1.00 91.38 85 LEU A C 1
ATOM 651 O O . LEU A 1 85 ? 18.608 1.354 -3.646 1.00 91.38 85 LEU A O 1
ATOM 655 N N . SER A 1 86 ? 17.237 1.149 -1.871 1.00 90.62 86 SER A N 1
ATOM 656 C CA . SER A 1 86 ? 18.151 1.791 -0.919 1.00 90.62 86 SER A CA 1
ATOM 657 C C . SER A 1 86 ? 19.462 1.016 -0.736 1.00 90.62 86 SER A C 1
ATOM 659 O O . SER A 1 86 ? 20.479 1.611 -0.387 1.00 90.62 86 SER A O 1
ATOM 661 N N . GLN A 1 87 ? 19.473 -0.292 -1.027 1.00 89.25 87 GLN A N 1
ATOM 662 C CA . GLN A 1 87 ? 20.694 -1.106 -1.049 1.00 89.25 87 GLN A CA 1
ATOM 663 C C . GLN A 1 87 ? 21.595 -0.807 -2.254 1.00 89.25 87 GLN A C 1
ATOM 665 O O . GLN A 1 87 ? 22.813 -0.924 -2.143 1.00 89.25 87 GLN A O 1
ATOM 670 N N . TRP A 1 88 ? 21.016 -0.436 -3.398 1.00 87.38 88 TRP A N 1
ATOM 671 C CA . TRP A 1 88 ? 21.767 -0.140 -4.625 1.00 87.38 88 TRP A CA 1
ATOM 672 C C . TRP A 1 88 ? 22.143 1.334 -4.745 1.00 87.38 88 TRP A C 1
ATOM 674 O O . TRP A 1 88 ? 23.144 1.665 -5.378 1.00 87.38 88 TRP A O 1
ATOM 684 N N . MET A 1 89 ? 21.341 2.216 -4.150 1.00 86.88 89 MET A N 1
ATOM 685 C CA . MET A 1 89 ? 21.506 3.658 -4.223 1.00 86.88 89 MET A CA 1
ATOM 686 C C . MET A 1 89 ? 21.225 4.274 -2.847 1.00 86.88 89 MET A C 1
ATOM 688 O O . MET A 1 89 ? 20.065 4.313 -2.430 1.00 86.88 89 MET A O 1
ATOM 692 N N . PRO A 1 90 ? 22.256 4.759 -2.132 1.00 82.31 90 PRO A N 1
ATOM 693 C CA . PRO A 1 90 ? 22.045 5.473 -0.883 1.00 82.31 90 PRO A CA 1
ATOM 694 C C . PRO A 1 90 ? 21.328 6.794 -1.180 1.00 82.31 90 PRO A C 1
ATOM 696 O O . PRO A 1 90 ? 21.901 7.709 -1.768 1.00 82.31 90 PRO A O 1
ATOM 699 N N . ASP A 1 91 ? 20.058 6.853 -0.793 1.00 92.00 91 ASP A N 1
ATOM 700 C CA . ASP A 1 91 ? 19.163 7.988 -0.990 1.00 92.00 91 ASP A CA 1
ATOM 701 C C . ASP A 1 91 ? 18.422 8.263 0.326 1.00 92.00 91 ASP A C 1
ATOM 703 O O . ASP A 1 91 ? 17.693 7.405 0.842 1.00 92.00 91 ASP A O 1
ATOM 707 N N . ASP A 1 92 ? 18.629 9.460 0.876 1.00 92.25 92 ASP A N 1
ATOM 708 C CA . ASP A 1 92 ? 18.024 9.905 2.134 1.00 92.25 92 ASP A CA 1
ATOM 709 C C . ASP A 1 92 ? 16.489 9.910 2.067 1.00 92.25 92 ASP A C 1
ATOM 711 O O . ASP A 1 92 ? 15.821 9.718 3.088 1.00 92.25 92 ASP A O 1
ATOM 715 N N . ASP A 1 93 ? 15.901 10.104 0.880 1.00 93.50 93 ASP A N 1
ATOM 716 C CA . ASP A 1 93 ? 14.453 10.038 0.715 1.00 93.50 93 ASP A CA 1
ATOM 717 C C . ASP A 1 93 ? 13.948 8.596 0.797 1.00 93.50 93 ASP A C 1
ATOM 719 O O . ASP A 1 93 ? 12.963 8.339 1.486 1.00 93.50 93 ASP A O 1
ATOM 723 N N . LEU A 1 94 ? 14.651 7.627 0.198 1.00 92.56 94 LEU A N 1
ATOM 724 C CA . LEU A 1 94 ? 14.293 6.208 0.329 1.00 92.56 94 LEU A CA 1
ATOM 725 C C . LEU A 1 94 ? 14.377 5.742 1.787 1.00 92.56 94 LEU A C 1
ATOM 727 O O . LEU A 1 94 ? 13.483 5.039 2.260 1.00 92.56 94 LEU A O 1
ATOM 731 N N . GLN A 1 95 ? 15.398 6.184 2.525 1.00 93.06 95 GLN A N 1
ATOM 732 C CA . GLN A 1 95 ? 15.521 5.886 3.955 1.00 93.06 95 GLN A CA 1
ATOM 733 C C . GLN A 1 95 ? 14.390 6.517 4.776 1.00 93.06 95 GLN A C 1
ATOM 735 O O . GLN A 1 95 ? 13.827 5.866 5.659 1.00 93.06 95 GLN A O 1
ATOM 740 N N . ARG A 1 96 ? 14.005 7.764 4.471 1.00 94.38 96 ARG A N 1
ATOM 741 C CA . ARG A 1 96 ? 12.863 8.429 5.113 1.00 94.38 96 ARG A CA 1
ATOM 742 C C . ARG A 1 96 ? 11.557 7.689 4.836 1.00 94.38 96 ARG A C 1
ATOM 744 O O . ARG A 1 96 ? 10.778 7.469 5.760 1.00 94.38 96 ARG A O 1
ATOM 751 N N . GLN A 1 97 ? 11.331 7.290 3.587 1.00 94.56 97 GLN A N 1
ATOM 752 C CA . GLN A 1 97 ? 10.140 6.545 3.185 1.00 94.56 97 GLN A CA 1
ATOM 753 C C . GLN A 1 97 ? 10.059 5.190 3.896 1.00 94.56 97 GLN A C 1
ATOM 755 O O . GLN A 1 97 ? 9.004 4.814 4.409 1.00 94.56 97 GLN A O 1
ATOM 760 N N . GLU A 1 98 ? 11.180 4.472 3.993 1.00 94.50 98 GLU A N 1
ATOM 761 C CA . GLU A 1 98 ? 11.266 3.235 4.767 1.00 94.50 98 GLU A CA 1
ATOM 762 C C . GLU A 1 98 ? 10.924 3.469 6.247 1.00 94.50 98 GLU A C 1
ATOM 764 O O . GLU A 1 98 ? 10.115 2.732 6.824 1.00 94.50 98 GLU A O 1
ATOM 769 N N . ALA A 1 99 ? 11.520 4.497 6.858 1.00 94.50 99 ALA A N 1
ATOM 770 C CA . ALA A 1 99 ? 11.313 4.846 8.260 1.00 94.50 99 ALA A CA 1
ATOM 771 C C . ALA A 1 99 ? 9.870 5.285 8.563 1.00 94.50 99 ALA A C 1
ATOM 773 O O . ALA A 1 99 ? 9.402 5.076 9.680 1.00 94.50 99 ALA A O 1
ATOM 774 N N . GLU A 1 100 ? 9.156 5.847 7.585 1.00 95.06 100 GLU A N 1
ATOM 775 C CA . GLU A 1 100 ? 7.737 6.206 7.684 1.00 95.06 100 GLU A CA 1
ATOM 776 C C . GLU A 1 100 ? 6.823 4.976 7.535 1.00 95.06 100 GLU A C 1
ATOM 778 O O . GLU A 1 100 ? 5.917 4.748 8.341 1.00 95.06 100 GLU A O 1
ATOM 783 N N . LEU A 1 101 ? 7.056 4.153 6.510 1.00 95.19 101 LEU A N 1
ATOM 784 C CA . LEU A 1 101 ? 6.148 3.071 6.130 1.00 95.19 101 LEU A CA 1
ATOM 785 C C . LEU A 1 101 ? 6.260 1.845 7.048 1.00 95.19 101 LEU A C 1
ATOM 787 O O . LEU A 1 101 ? 5.252 1.252 7.447 1.00 95.19 101 LEU A O 1
ATOM 791 N N . ARG A 1 102 ? 7.484 1.465 7.428 1.00 95.44 102 ARG A N 1
ATOM 792 C CA . ARG A 1 102 ? 7.750 0.292 8.272 1.00 95.44 102 ARG A CA 1
ATOM 793 C C . ARG A 1 102 ? 6.986 0.312 9.611 1.00 95.44 102 ARG A C 1
ATOM 795 O O . ARG A 1 102 ? 6.411 -0.724 9.955 1.00 95.44 102 ARG A O 1
ATOM 802 N N . PRO A 1 103 ? 6.951 1.406 10.400 1.00 94.44 103 PRO A N 1
ATOM 803 C CA . PRO A 1 103 ? 6.169 1.440 11.636 1.00 94.44 103 PRO A CA 1
ATOM 804 C C . PRO A 1 103 ? 4.657 1.426 11.388 1.00 94.44 103 PRO A C 1
ATOM 806 O O . PRO A 1 103 ? 3.939 0.796 12.165 1.00 94.44 103 PRO A O 1
ATOM 809 N N . ALA A 1 104 ? 4.166 2.042 10.308 1.00 92.62 104 ALA A N 1
ATOM 810 C CA . ALA A 1 104 ? 2.743 2.018 9.971 1.00 92.62 104 ALA A CA 1
ATOM 811 C C . ALA A 1 104 ? 2.255 0.582 9.696 1.00 92.62 104 ALA A C 1
ATOM 813 O O . ALA A 1 104 ? 1.243 0.143 10.244 1.00 92.62 104 ALA A O 1
ATOM 814 N N . LEU A 1 105 ? 3.031 -0.203 8.941 1.00 92.44 105 LEU A N 1
ATOM 815 C CA . LEU A 1 105 ? 2.701 -1.594 8.606 1.00 92.44 105 LEU A CA 1
ATOM 816 C C . LEU A 1 105 ? 2.685 -2.540 9.812 1.00 92.44 105 LEU A C 1
ATOM 818 O O . LEU A 1 105 ? 1.936 -3.519 9.818 1.00 92.44 105 LEU A O 1
ATOM 822 N N . LYS A 1 106 ? 3.464 -2.247 10.861 1.00 91.81 106 LYS A N 1
ATOM 823 C CA . LYS A 1 106 ? 3.459 -3.031 12.110 1.00 91.81 106 LYS A CA 1
ATOM 824 C C . LYS A 1 106 ? 2.132 -2.945 12.874 1.00 91.81 106 LYS A C 1
ATOM 826 O O . LYS A 1 106 ? 1.889 -3.798 13.723 1.00 91.81 106 LYS A O 1
ATOM 831 N N . GLN A 1 107 ? 1.288 -1.950 12.589 1.00 88.44 107 GLN A N 1
ATOM 832 C CA . GLN A 1 107 ? -0.007 -1.771 13.259 1.00 88.44 107 GLN A CA 1
ATOM 833 C C . GLN A 1 107 ? -1.125 -2.631 12.660 1.00 88.44 107 GLN A C 1
ATOM 835 O O . GLN A 1 107 ? -2.135 -2.883 13.314 1.00 88.44 107 GLN A O 1
ATOM 840 N N . ILE A 1 108 ? -0.944 -3.116 11.433 1.00 86.25 108 ILE A N 1
ATOM 841 C CA . ILE A 1 108 ? -1.783 -4.172 10.869 1.00 86.25 108 ILE A CA 1
ATOM 842 C C . ILE A 1 108 ? -1.161 -5.509 11.318 1.00 86.25 108 ILE A C 1
ATOM 844 O O . ILE A 1 108 ? 0.062 -5.603 11.338 1.00 86.25 108 ILE A O 1
ATOM 848 N N . PRO A 1 109 ? -1.909 -6.550 11.719 1.00 78.81 109 PRO A N 1
ATOM 849 C CA . PRO A 1 109 ? -1.356 -7.891 11.971 1.00 78.81 109 PRO A CA 1
ATOM 850 C C . PRO A 1 109 ? -1.011 -8.629 10.665 1.00 78.81 109 PRO A C 1
ATOM 852 O O . PRO A 1 109 ? -1.680 -8.428 9.655 1.00 78.81 109 PRO A O 1
ATOM 855 N N . VAL A 1 110 ? 0.051 -9.451 10.638 1.00 68.81 110 VAL A N 1
ATOM 856 C CA . VAL A 1 110 ? 0.426 -10.251 9.435 1.00 68.81 110 VAL A CA 1
ATOM 857 C C . VAL A 1 110 ? -0.554 -11.407 9.272 1.00 68.81 110 VAL A C 1
ATOM 859 O O . VAL A 1 110 ? -0.915 -11.821 8.175 1.00 68.81 110 VAL A O 1
ATOM 862 N N . THR A 1 111 ? -1.017 -11.918 10.404 1.00 55.69 111 THR A N 1
ATOM 863 C CA . THR A 1 111 ? -2.038 -12.937 10.489 1.00 55.69 111 THR A CA 1
ATOM 864 C C . THR A 1 111 ? -3.405 -12.275 10.392 1.00 55.69 111 THR A C 1
ATOM 866 O O . THR A 1 111 ? -4.029 -11.930 11.395 1.00 55.69 111 THR A O 1
ATOM 869 N N . LEU A 1 112 ? -3.947 -12.203 9.176 1.00 49.41 112 LEU A N 1
ATOM 870 C CA . LEU A 1 112 ? -5.351 -12.575 9.058 1.00 49.41 112 LEU A CA 1
ATOM 871 C C . LEU A 1 112 ? -5.439 -13.997 9.617 1.00 49.41 112 LEU A C 1
ATOM 873 O O . LEU A 1 112 ? -5.051 -14.955 8.948 1.00 49.41 112 LEU A O 1
ATOM 877 N N . LYS A 1 113 ? -5.850 -14.151 10.881 1.00 38.91 113 LYS A N 1
ATOM 878 C CA . LYS A 1 113 ? -6.260 -15.470 11.361 1.00 38.91 113 LYS A CA 1
ATOM 879 C C . LYS A 1 113 ? -7.296 -15.959 10.355 1.00 38.91 113 LYS A C 1
ATOM 881 O O . LYS A 1 113 ? -8.283 -15.274 10.110 1.00 38.91 113 LYS A O 1
ATOM 886 N N . ARG A 1 114 ? -7.047 -17.129 9.769 1.00 39.97 114 ARG A N 1
ATOM 887 C CA . ARG A 1 114 ? -7.943 -17.805 8.820 1.00 39.97 114 ARG A CA 1
ATOM 888 C C . ARG A 1 114 ? -9.336 -18.089 9.411 1.00 39.97 114 ARG A C 1
ATOM 890 O O . ARG A 1 114 ? -10.229 -18.509 8.688 1.00 39.97 114 ARG A O 1
ATOM 897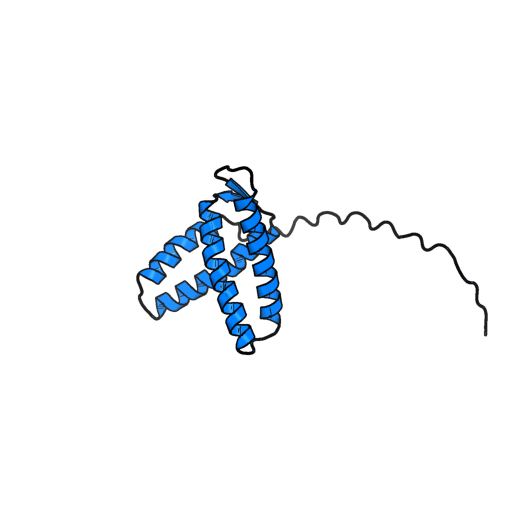 N N . ASP A 1 115 ? -9.532 -17.818 10.697 1.00 38.53 115 ASP A N 1
ATOM 898 C CA . ASP A 1 115 ? -10.775 -18.024 11.419 1.00 38.53 115 ASP A CA 1
ATOM 899 C C . ASP A 1 115 ? -11.639 -16.767 11.426 1.00 38.53 115 ASP A C 1
ATOM 901 O O . ASP A 1 115 ? -11.648 -15.962 12.355 1.00 38.53 115 ASP A O 1
ATOM 905 N N . THR A 1 116 ? -12.397 -16.612 10.353 1.00 36.69 116 THR A N 1
ATOM 906 C CA . THR A 1 116 ? -13.836 -16.354 10.447 1.00 36.69 116 THR A CA 1
ATOM 907 C C . THR A 1 116 ? -14.403 -16.643 9.072 1.00 36.69 116 THR A C 1
ATOM 909 O O . THR A 1 116 ? -14.718 -15.757 8.281 1.00 36.69 116 THR A O 1
ATOM 912 N N . VAL A 1 117 ? -14.547 -17.938 8.789 1.00 33.78 117 VAL A N 1
ATOM 913 C CA . VAL A 1 117 ? -15.694 -18.377 8.003 1.00 33.78 117 VAL A CA 1
ATOM 914 C C . VAL A 1 117 ? -16.900 -17.834 8.766 1.00 33.78 117 VAL A C 1
ATOM 916 O O . VAL A 1 117 ? -17.319 -18.409 9.768 1.00 33.78 117 VAL A O 1
ATOM 919 N N . LEU A 1 118 ? -17.405 -16.666 8.364 1.00 39.31 118 LEU A N 1
ATOM 920 C CA . LEU A 1 118 ? -18.795 -16.353 8.643 1.00 39.31 118 LEU A CA 1
ATOM 921 C C . LEU A 1 118 ? -19.558 -17.546 8.066 1.00 39.31 118 LEU A C 1
ATOM 923 O O . LEU A 1 118 ? -19.361 -17.830 6.879 1.00 39.31 118 LEU A O 1
ATOM 927 N N . PRO A 1 119 ? -20.327 -18.305 8.869 1.00 40.34 119 PRO A N 1
ATOM 928 C CA . PRO A 1 119 ? -21.164 -19.344 8.308 1.00 40.34 119 PRO A CA 1
ATOM 929 C C . PRO A 1 119 ? -21.993 -18.665 7.227 1.00 40.34 119 PRO A C 1
ATOM 931 O O . PRO A 1 119 ? -22.729 -17.715 7.503 1.00 40.34 119 PRO A O 1
ATOM 934 N N . CYS A 1 120 ? -21.776 -19.085 5.981 1.00 33.44 120 CYS A N 1
ATOM 935 C CA . CYS A 1 120 ? -22.608 -18.660 4.875 1.00 33.44 120 CYS A CA 1
ATOM 936 C C . CYS A 1 120 ? -24.046 -18.931 5.339 1.00 33.44 120 CYS A C 1
ATOM 938 O O . CYS A 1 120 ? -24.303 -20.054 5.795 1.00 33.44 120 CYS A O 1
ATOM 940 N N . PRO A 1 121 ? -24.955 -17.937 5.346 1.00 46.06 121 PRO A N 1
ATOM 941 C CA . PRO A 1 121 ? -26.343 -18.236 5.648 1.00 46.06 121 PRO A CA 1
ATOM 942 C C . PRO A 1 121 ? -26.748 -19.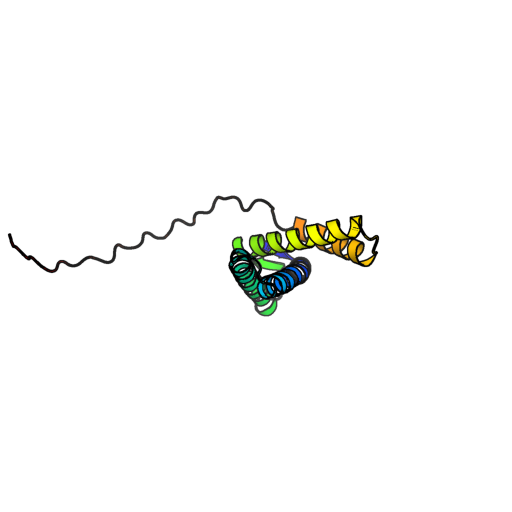370 4.702 1.00 46.06 121 PRO A C 1
ATOM 944 O O . PRO A 1 121 ? -26.377 -19.307 3.525 1.00 46.06 121 PRO A O 1
ATOM 947 N N . PRO A 1 122 ? -27.402 -20.439 5.194 1.00 49.28 122 PRO A N 1
ATOM 948 C CA . PRO A 1 122 ? -27.787 -21.535 4.326 1.00 49.28 122 PRO A CA 1
ATOM 949 C C . PRO A 1 122 ? -28.559 -20.921 3.167 1.00 49.28 122 PRO A C 1
ATOM 951 O O . PRO A 1 122 ? -29.566 -20.242 3.379 1.00 49.28 122 PRO A O 1
ATOM 954 N N . VAL A 1 123 ? -28.033 -21.102 1.955 1.00 49.34 123 VAL A N 1
ATOM 955 C CA . VAL A 1 123 ? -28.761 -20.788 0.735 1.00 49.34 123 VAL A CA 1
ATOM 956 C C . VAL A 1 123 ? -30.044 -21.587 0.867 1.00 49.34 123 VAL A C 1
ATOM 958 O O . VAL A 1 123 ? -30.012 -22.818 0.830 1.00 49.34 123 VAL A O 1
ATOM 961 N N . GLN A 1 124 ? -31.159 -20.905 1.136 1.00 43.03 124 GLN A N 1
ATOM 962 C CA . GLN A 1 124 ? -32.461 -21.532 1.034 1.00 43.03 124 GLN A CA 1
ATOM 963 C C . GLN A 1 124 ? -32.498 -22.084 -0.380 1.00 43.03 124 GLN A C 1
ATOM 965 O O . GLN A 1 124 ? -32.407 -21.316 -1.338 1.00 43.03 124 GLN A O 1
ATOM 970 N N . ALA A 1 125 ? -32.515 -23.413 -0.497 1.00 45.28 125 ALA A N 1
ATOM 971 C CA . ALA A 1 125 ? -32.716 -24.079 -1.763 1.00 45.28 125 ALA A CA 1
ATOM 972 C C . ALA A 1 125 ? -33.983 -23.464 -2.350 1.00 45.28 125 ALA A C 1
ATOM 974 O O . ALA A 1 125 ? -35.079 -23.676 -1.827 1.00 45.28 125 ALA A O 1
ATOM 975 N N . ALA A 1 126 ? -33.809 -22.609 -3.360 1.00 44.03 126 ALA A N 1
ATOM 976 C CA . ALA A 1 126 ? -34.915 -22.072 -4.116 1.00 44.03 126 ALA A CA 1
ATOM 977 C C . ALA A 1 126 ? -35.683 -23.295 -4.604 1.00 44.03 126 ALA A C 1
ATOM 979 O O . ALA A 1 126 ? -35.122 -24.142 -5.305 1.00 44.03 126 ALA A O 1
ATOM 980 N N . GLY A 1 127 ? -36.911 -23.430 -4.104 1.00 39.09 127 GLY A N 1
ATOM 981 C CA . GLY A 1 127 ? -37.751 -24.583 -4.340 1.00 39.09 127 GLY A CA 1
ATOM 982 C C . GLY A 1 127 ? -37.765 -24.899 -5.823 1.00 39.09 127 GLY A C 1
ATOM 983 O O . GLY A 1 127 ? -38.243 -24.112 -6.637 1.00 39.09 127 GLY A O 1
ATOM 984 N N . THR A 1 128 ? -37.229 -26.062 -6.172 1.00 42.28 128 THR A N 1
ATOM 985 C CA . THR A 1 128 ? -37.486 -26.668 -7.468 1.00 42.28 128 THR A CA 1
ATOM 986 C C . THR A 1 128 ? -38.919 -27.179 -7.392 1.00 42.28 128 THR A C 1
ATOM 988 O O . THR A 1 128 ? -39.192 -28.279 -6.918 1.00 42.28 128 THR A O 1
ATOM 991 N N . ALA A 1 129 ? -39.862 -26.310 -7.756 1.00 44.28 129 ALA A N 1
ATOM 992 C CA . ALA A 1 129 ? -41.226 -26.719 -8.044 1.00 44.28 129 ALA A CA 1
ATOM 993 C C . ALA A 1 129 ? -41.211 -27.729 -9.214 1.00 44.28 129 ALA A C 1
ATOM 995 O O . ALA A 1 129 ? -40.359 -27.623 -10.102 1.00 44.28 129 ALA A O 1
ATOM 996 N N . PRO A 1 130 ? -42.119 -28.720 -9.222 1.00 46.84 130 PRO A N 1
ATOM 997 C CA . PRO A 1 130 ? -42.072 -29.834 -10.155 1.00 46.84 130 PRO A CA 1
ATOM 998 C C . PRO A 1 130 ? -42.650 -29.418 -11.510 1.00 46.84 130 PRO A C 1
ATOM 1000 O O . PRO A 1 130 ? -43.747 -28.866 -11.577 1.00 46.84 130 PRO A O 1
ATOM 1003 N N . ALA A 1 131 ? -41.954 -29.730 -12.602 1.00 44.56 131 ALA A N 1
ATOM 1004 C CA . ALA A 1 131 ? -42.533 -29.660 -13.938 1.00 44.56 131 ALA A CA 1
ATOM 1005 C C . ALA A 1 131 ? -41.891 -30.694 -14.869 1.00 44.56 131 ALA A C 1
ATOM 1007 O O . ALA A 1 131 ? -40.693 -30.643 -15.131 1.00 44.56 131 ALA A O 1
ATOM 1008 N N . GLY A 1 132 ? -42.728 -31.584 -15.405 1.00 38.50 132 GLY A N 1
ATOM 1009 C CA . GLY A 1 132 ? -42.475 -32.243 -16.685 1.00 38.50 132 GLY A CA 1
ATOM 1010 C C . GLY A 1 132 ? -42.115 -33.721 -16.613 1.00 38.50 132 GLY A C 1
ATOM 1011 O O . GLY A 1 132 ? -40.952 -34.092 -16.708 1.00 38.50 132 GLY A O 1
ATOM 1012 N N . ALA A 1 133 ? -43.139 -34.572 -16.552 1.00 45.91 133 ALA A N 1
ATOM 1013 C CA . ALA A 1 133 ? -43.046 -35.924 -17.079 1.00 45.91 133 ALA A CA 1
ATOM 1014 C C . ALA A 1 133 ? -42.778 -35.857 -18.593 1.00 45.91 133 ALA A C 1
ATOM 1016 O O . ALA A 1 133 ? -43.570 -35.260 -19.318 1.00 45.91 133 ALA A O 1
ATOM 1017 N N . HIS A 1 134 ? -41.717 -36.504 -19.072 1.00 41.03 134 HIS A N 1
ATOM 1018 C CA . HIS A 1 134 ? -41.627 -36.925 -20.467 1.00 41.03 134 HIS A CA 1
ATOM 1019 C C . HIS A 1 134 ? -40.980 -38.307 -20.565 1.00 41.03 134 HIS A C 1
ATOM 1021 O O . HIS A 1 134 ? -39.847 -38.530 -20.149 1.00 41.03 134 HIS A O 1
ATOM 1027 N N . ALA 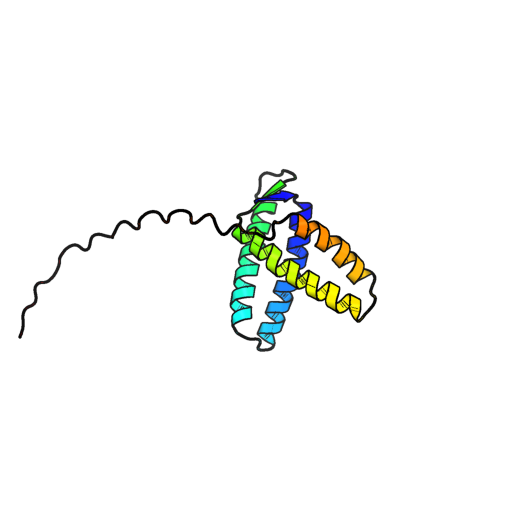A 1 135 ? -41.784 -39.230 -21.085 1.00 40.00 135 ALA A N 1
ATOM 1028 C CA . ALA A 1 135 ? -41.433 -40.574 -21.507 1.00 40.00 135 ALA A CA 1
ATOM 1029 C C . ALA A 1 135 ? -40.810 -40.583 -22.919 1.00 40.00 135 ALA A C 1
ATOM 1031 O O . ALA A 1 135 ? -41.010 -39.628 -23.669 1.00 40.00 135 ALA A O 1
ATOM 1032 N N . HIS A 1 136 ? -40.195 -41.731 -23.253 1.00 35.94 136 HIS A N 1
ATOM 1033 C CA . HIS A 1 136 ? -39.663 -42.237 -24.542 1.00 35.94 136 HIS A CA 1
ATOM 1034 C C . HIS A 1 136 ? -38.127 -42.304 -24.597 1.00 35.94 136 HIS A C 1
ATOM 1036 O O . HIS A 1 136 ? -37.465 -41.316 -24.310 1.00 35.94 136 HIS A O 1
ATOM 1042 N N . GLY A 1 137 ? -37.503 -43.431 -24.952 1.00 35.34 137 GLY A N 1
ATOM 1043 C CA . GLY A 1 137 ? -38.002 -44.734 -25.415 1.00 35.34 137 GLY A CA 1
ATOM 1044 C C . GLY A 1 137 ? -36.886 -45.775 -25.416 1.00 35.34 137 GLY A C 1
ATOM 1045 O O . GLY A 1 137 ? -35.752 -45.413 -25.030 1.00 35.34 137 GLY A O 1
#

Solvent-accessible surface area (backbone atoms only — not comparable to full-atom values): 8118 Å² total; per-residue (Å²): 82,78,43,46,50,66,44,52,52,53,44,48,61,39,25,52,52,38,42,55,49,38,52,53,39,49,78,72,66,47,64,71,68,46,57,55,52,37,52,57,47,52,53,27,50,53,53,53,51,47,40,65,76,71,38,75,93,59,70,54,38,75,41,58,64,65,42,54,48,52,43,45,54,40,25,51,52,38,48,52,49,40,57,55,47,39,75,80,43,90,41,74,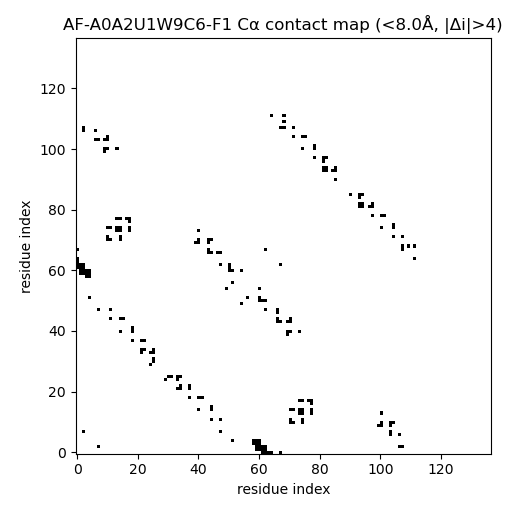64,42,53,50,52,47,67,56,48,57,64,40,55,68,74,51,71,90,68,74,66,85,80,70,76,68,77,70,74,78,75,72,75,74,78,82,73,90,82,79,92,79,87,86,134

Mean predicted aligned error: 11.05 Å

Nearest PDB structures (foldseek):
  6w6v-assembly1_L  TM=3.887E-01  e=3.815E+00  Saccharomyces cerevisiae S288C
  2cj5-assembly1_A  TM=3.493E-01  e=3.815E+00  Nicotiana tabacum
  7aor-assembly1_af  TM=3.726E-01  e=9.655E+00  Trypanosoma cruzi strain CL Brener
  7y5h-assembly1_A  TM=4.044E-01  e=8.656E+00  Xenopus tropicalis

Foldseek 3Di:
DKDFPLLLVLLLVLLVVLLVVLVVCVVVPDDCVSVVLSVLSVVLSVQSVCQCVVPDPDRMGDDDLSSLQSSLVSSVVSLVVLVVVCVVDVDPVSVVSNVSSVVSSVVRDNDPPPPDPPPDDPPPPPDPDDDDDDDDD

Sequence (137 aa):
MILPVETLTTILRYAEREHSRMVTWLELGAHESYAQDATDLVVAVTQATRSITHGSGGSMITLPALTAATLRYFADRELARIVGLSQWMPDDDLQRQEAELRPALKQIPVTLKRDTVLPCPPVQAAGTAPAGAHAHG

pLDDT: mean 80.69, std 20.14, range [33.44, 95.62]

Secondary structure (DSSP, 8-state):
-EEEHHHHHHHHHHHHHHHHHHHHHHHTT--THHHHHHHHHHHHHHHHHHHHHHS-SSSEEE--HHHHHHHHHHHHHHHHHHHHHHHHS--HHHHHHHHHHHHHHTTS-S---S-----PPP---------------

Radius of gyration: 21.59 Å; Cα contacts (8 Å, |Δi|>4): 116; chains: 1; bounding box: 65×57×41 Å